Protein AF-A0A264VNL1-F1 (afdb_monomer_lite)

Sequence (78 aa):
MKKGLRKFYCTLPNGKVQEAELTWKATHAVACRTETRDWFAHSWCSAKSAALRCVELTQQEQGAEVEILVVKEIPPAA

pLDDT: mean 90.99, std 10.11, range [45.5, 97.44]

Organism: Providencia rettgeri (NCBI:txid587)

Radius of gyration: 12.71 Å; chains: 1; bounding box: 30×17×36 Å

Structure (mmCIF, N/CA/C/O backbone):
data_AF-A0A264VNL1-F1
#
_entry.id   AF-A0A264VNL1-F1
#
loop_
_atom_site.group_PDB
_atom_site.id
_atom_site.type_symbol
_atom_site.label_atom_id
_atom_site.label_alt_id
_atom_site.label_comp_id
_atom_site.label_asym_id
_atom_site.label_entity_id
_atom_site.label_seq_id
_atom_site.pdbx_PDB_ins_code
_atom_site.Cartn_x
_atom_site.Cartn_y
_atom_site.Cartn_z
_atom_site.occupancy
_atom_site.B_iso_or_equiv
_atom_site.auth_seq_id
_atom_site.auth_comp_id
_atom_site.auth_asym_id
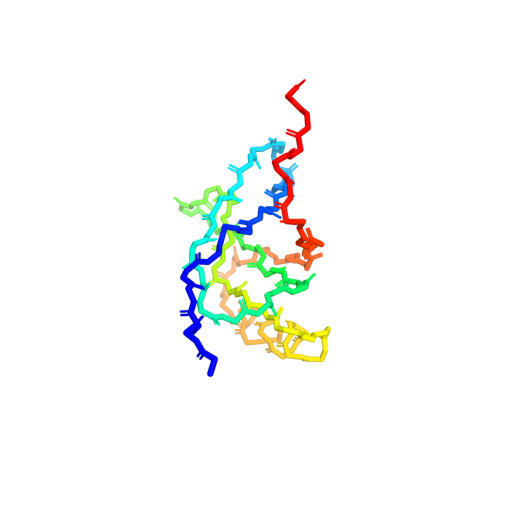_atom_site.auth_atom_id
_atom_site.pdbx_PDB_model_num
ATOM 1 N N . MET A 1 1 ? 17.968 10.160 -18.809 1.00 45.50 1 MET A N 1
ATOM 2 C CA . MET A 1 1 ? 16.656 9.479 -18.920 1.00 45.50 1 MET A CA 1
ATOM 3 C C . MET A 1 1 ? 15.582 10.441 -18.431 1.00 45.50 1 MET A C 1
ATOM 5 O O . MET A 1 1 ? 15.647 10.828 -17.270 1.00 45.50 1 MET A O 1
ATOM 9 N N . LYS A 1 2 ? 14.648 10.893 -19.284 1.00 46.12 2 LYS A N 1
ATOM 10 C CA . LYS A 1 2 ? 13.494 11.680 -18.815 1.00 46.12 2 LYS A CA 1
ATOM 11 C C . LYS A 1 2 ? 12.653 10.756 -17.929 1.00 46.12 2 LYS A C 1
ATOM 13 O O . LYS A 1 2 ? 12.021 9.840 -18.444 1.00 46.12 2 LYS A O 1
ATOM 18 N N . LYS A 1 3 ? 12.720 10.931 -16.607 1.00 59.16 3 LYS A N 1
ATOM 19 C CA . LYS A 1 3 ? 11.874 10.207 -15.648 1.00 59.16 3 LYS A CA 1
ATOM 20 C C . LYS A 1 3 ? 10.445 10.737 -15.795 1.00 59.16 3 LYS A C 1
ATOM 22 O O . LYS A 1 3 ? 10.047 11.637 -15.068 1.00 59.16 3 LYS A O 1
ATOM 27 N N . GLY A 1 4 ? 9.730 10.264 -16.814 1.00 80.31 4 GLY A N 1
ATOM 28 C CA . GLY A 1 4 ? 8.315 10.575 -16.994 1.00 80.31 4 GLY A CA 1
ATOM 29 C C . GLY A 1 4 ? 7.510 10.054 -15.807 1.00 80.31 4 GLY A C 1
ATOM 30 O O . GLY A 1 4 ? 7.857 9.015 -15.236 1.00 80.31 4 GLY A O 1
ATOM 31 N N . LEU A 1 5 ? 6.463 10.788 -15.431 1.00 88.88 5 LEU A N 1
ATOM 32 C CA . LEU A 1 5 ? 5.457 10.289 -14.500 1.00 88.88 5 LEU A CA 1
ATOM 33 C C . LEU A 1 5 ? 4.866 8.996 -15.073 1.00 88.88 5 LEU A C 1
ATOM 35 O O . LEU A 1 5 ? 4.548 8.920 -16.260 1.00 88.88 5 LEU A O 1
ATOM 39 N N . ARG A 1 6 ? 4.780 7.965 -14.236 1.00 91.50 6 ARG A N 1
ATOM 40 C CA . ARG A 1 6 ? 4.147 6.684 -14.553 1.00 91.50 6 ARG A CA 1
ATOM 41 C C . ARG A 1 6 ? 3.024 6.431 -13.567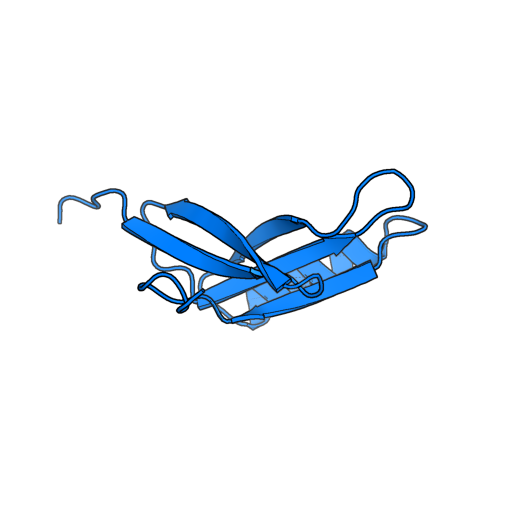 1.00 91.50 6 ARG A C 1
ATOM 43 O O . ARG A 1 6 ? 3.176 6.735 -12.385 1.00 91.50 6 ARG A O 1
ATOM 50 N N . LYS A 1 7 ? 1.933 5.855 -14.063 1.00 94.81 7 LYS A N 1
ATOM 51 C CA . LYS A 1 7 ? 0.789 5.447 -13.252 1.00 94.81 7 LYS A CA 1
ATOM 52 C C . LYS A 1 7 ? 1.031 4.071 -12.650 1.00 94.81 7 LYS A C 1
ATOM 54 O O . LYS A 1 7 ? 1.497 3.154 -13.326 1.00 94.81 7 LYS A O 1
ATOM 59 N N . PHE A 1 8 ? 0.693 3.950 -11.379 1.00 95.62 8 PHE A N 1
ATOM 60 C CA . PHE A 1 8 ? 0.785 2.736 -10.590 1.00 95.62 8 PHE A CA 1
ATOM 61 C C . PHE A 1 8 ? -0.540 2.511 -9.883 1.00 95.62 8 PHE A C 1
ATOM 63 O O . PHE A 1 8 ? -1.156 3.462 -9.411 1.00 95.62 8 PHE A O 1
ATOM 70 N N . TYR A 1 9 ? -0.957 1.254 -9.799 1.00 96.44 9 TYR A N 1
ATOM 71 C CA . TYR A 1 9 ? -2.271 0.880 -9.295 1.00 96.44 9 TYR A CA 1
ATOM 72 C C . TYR A 1 9 ? -2.151 -0.167 -8.196 1.00 96.44 9 TYR A C 1
ATOM 74 O O . TYR A 1 9 ? -1.309 -1.065 -8.277 1.00 96.44 9 TYR A O 1
ATOM 82 N N . CYS A 1 10 ? -3.031 -0.097 -7.206 1.00 96.06 10 CYS A N 1
ATOM 83 C CA . CYS A 1 10 ? -3.271 -1.178 -6.256 1.00 96.06 10 CYS A CA 1
ATOM 84 C C . CYS A 1 10 ? -4.780 -1.379 -6.058 1.00 96.06 10 CYS A C 1
ATOM 86 O O . CYS A 1 10 ? -5.571 -0.451 -6.234 1.00 96.06 10 CYS A O 1
ATOM 88 N N . THR A 1 11 ? -5.174 -2.605 -5.714 1.00 96.75 11 THR A N 1
ATOM 89 C CA . THR A 1 11 ? -6.544 -2.916 -5.287 1.00 96.75 11 THR A CA 1
ATOM 90 C C . THR A 1 11 ? -6.563 -2.915 -3.768 1.00 96.75 11 THR A C 1
ATOM 92 O O . THR A 1 11 ? -5.837 -3.690 -3.148 1.00 96.75 11 THR A O 1
ATOM 95 N N . LEU A 1 12 ? -7.354 -2.023 -3.184 1.00 96.38 12 LEU A N 1
ATOM 96 C CA . LEU A 1 12 ? -7.551 -1.903 -1.745 1.00 96.38 12 LEU A CA 1
ATOM 97 C C . LEU A 1 12 ? -8.393 -3.081 -1.216 1.00 96.38 12 LEU A C 1
ATOM 99 O O . LEU A 1 12 ? -9.151 -3.674 -1.988 1.00 96.38 12 LEU A O 1
ATOM 103 N N . PRO A 1 13 ? -8.345 -3.391 0.093 1.00 94.94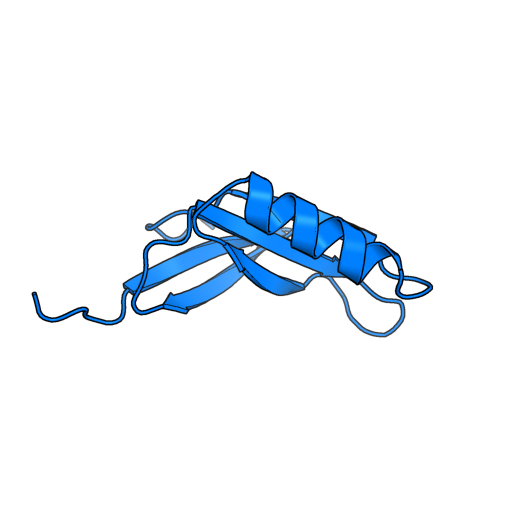 13 PRO A N 1
ATOM 104 C CA . PRO A 1 13 ? -9.102 -4.513 0.667 1.00 94.94 13 PRO A CA 1
ATOM 105 C C . PRO A 1 13 ? -10.626 -4.414 0.495 1.00 94.94 13 PRO A C 1
ATOM 107 O O . PRO A 1 13 ? -11.318 -5.426 0.454 1.00 94.94 13 PRO A O 1
ATOM 110 N N . ASN A 1 14 ? -11.164 -3.202 0.329 1.00 94.50 14 ASN A N 1
ATOM 111 C CA . ASN A 1 14 ? -12.579 -2.961 0.014 1.00 94.50 14 ASN A CA 1
ATOM 112 C C . ASN A 1 14 ? -12.923 -3.122 -1.486 1.00 94.50 14 ASN A C 1
ATOM 114 O O . ASN A 1 14 ? -14.015 -2.743 -1.907 1.00 94.50 14 ASN A O 1
ATOM 118 N N . GLY A 1 15 ? -11.992 -3.615 -2.308 1.00 94.00 15 GLY A N 1
ATOM 119 C CA . GLY A 1 15 ? -12.158 -3.816 -3.749 1.00 94.00 15 GLY A CA 1
ATOM 120 C C . GLY A 1 15 ? -11.965 -2.562 -4.608 1.00 94.00 15 GLY A C 1
ATOM 121 O O . GLY A 1 15 ? -11.910 -2.671 -5.831 1.00 9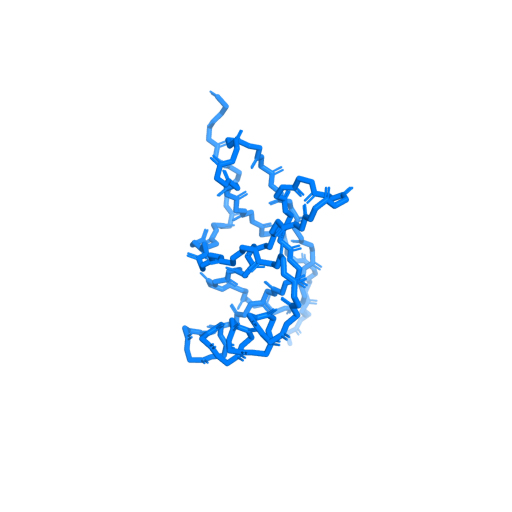4.00 15 GLY A O 1
ATOM 122 N N . LYS A 1 16 ? -11.819 -1.370 -4.013 1.00 94.56 16 LYS A N 1
ATOM 123 C CA . LYS A 1 16 ? -11.577 -0.135 -4.774 1.00 94.56 16 LYS A CA 1
ATOM 124 C C . LYS A 1 16 ? -10.161 -0.121 -5.345 1.00 94.56 16 LYS A C 1
ATOM 126 O O . LYS A 1 16 ? -9.207 -0.559 -4.706 1.00 94.56 16 LYS A O 1
ATOM 131 N N . VAL A 1 17 ? -10.012 0.443 -6.538 1.00 95.75 17 VAL A N 1
ATOM 132 C CA . VAL A 1 17 ? -8.706 0.658 -7.169 1.00 95.75 17 VAL A CA 1
ATOM 133 C C . VAL A 1 17 ? -8.205 2.047 -6.809 1.00 95.75 17 VAL A C 1
ATOM 135 O O . VAL A 1 17 ? -8.947 3.021 -6.932 1.00 95.75 17 VAL A O 1
ATOM 138 N N . GLN A 1 18 ? -6.942 2.149 -6.401 1.00 96.19 18 GLN A N 1
ATOM 139 C CA . GLN A 1 18 ? -6.273 3.431 -6.223 1.00 96.19 18 GLN A CA 1
ATOM 140 C C . GLN A 1 18 ? -5.106 3.573 -7.193 1.00 96.19 18 GLN A C 1
ATOM 142 O O . GLN A 1 18 ? -4.380 2.614 -7.454 1.00 96.19 18 GLN A O 1
ATOM 147 N N . GLU A 1 19 ? -4.943 4.787 -7.713 1.00 96.50 19 GLU A N 1
ATOM 148 C CA . GLU A 1 19 ? -3.889 5.175 -8.645 1.00 96.50 19 GLU A CA 1
ATOM 149 C C . GLU A 1 19 ? -2.919 6.159 -7.970 1.00 96.50 19 GLU A C 1
ATOM 151 O O . GLU A 1 19 ? -3.331 7.009 -7.176 1.00 96.50 19 GLU A O 1
ATOM 156 N N . ALA A 1 20 ? -1.635 6.060 -8.311 1.00 94.94 20 ALA A N 1
ATOM 157 C CA . ALA A 1 20 ? -0.630 7.077 -8.031 1.00 94.94 20 ALA A CA 1
ATOM 158 C C . ALA A 1 20 ? 0.252 7.335 -9.258 1.00 94.94 20 ALA A C 1
ATOM 160 O O . ALA A 1 20 ? 0.672 6.403 -9.946 1.00 94.94 20 ALA A O 1
ATOM 161 N N . GLU A 1 21 ? 0.586 8.603 -9.495 1.00 95.44 21 GLU A N 1
ATOM 162 C CA . GLU A 1 21 ? 1.548 9.019 -10.516 1.00 95.44 21 GLU A CA 1
ATOM 163 C C . GLU A 1 21 ? 2.907 9.304 -9.876 1.00 95.44 21 GLU A C 1
ATOM 165 O O . GLU A 1 21 ? 3.054 10.224 -9.074 1.00 95.44 21 GLU A O 1
ATOM 170 N N . LEU A 1 22 ? 3.919 8.504 -10.219 1.00 93.19 22 LEU A N 1
ATOM 171 C CA . LEU A 1 22 ? 5.238 8.549 -9.586 1.00 93.19 22 LEU A CA 1
ATOM 172 C C . LEU A 1 22 ? 6.352 8.658 -10.631 1.00 93.19 22 LEU A C 1
ATOM 174 O O . LEU A 1 22 ? 6.263 8.120 -11.735 1.00 93.19 22 LEU A O 1
ATOM 178 N N . THR A 1 23 ? 7.456 9.313 -10.264 1.00 93.19 23 THR A N 1
ATOM 179 C CA . THR A 1 23 ? 8.667 9.395 -11.110 1.00 93.19 23 THR A CA 1
ATOM 180 C C . THR A 1 23 ? 9.607 8.195 -10.927 1.00 93.19 23 THR A C 1
ATOM 182 O O . THR A 1 23 ? 10.604 8.053 -11.643 1.00 93.19 23 THR A O 1
ATOM 185 N N . TRP A 1 24 ? 9.294 7.298 -9.986 1.00 91.94 24 TRP A N 1
ATOM 186 C CA . TRP A 1 24 ? 10.011 6.051 -9.703 1.00 91.94 24 TRP A CA 1
ATOM 187 C C . TRP A 1 24 ? 9.084 4.837 -9.833 1.00 91.94 24 TRP A C 1
ATOM 189 O O . TRP A 1 24 ? 7.869 4.980 -9.877 1.00 91.94 24 TRP A O 1
ATOM 199 N N . LYS A 1 25 ? 9.662 3.630 -9.927 1.00 92.50 25 LYS A N 1
ATOM 200 C CA . LYS A 1 25 ? 8.883 2.385 -9.977 1.00 92.50 25 LYS A CA 1
ATOM 201 C C . LYS A 1 25 ? 8.496 1.966 -8.561 1.00 92.50 25 LYS A C 1
ATOM 203 O O . LYS A 1 25 ? 9.367 1.550 -7.796 1.00 92.50 25 LYS A O 1
ATOM 208 N N . ALA A 1 26 ? 7.215 2.073 -8.228 1.00 93.88 26 ALA A N 1
ATOM 209 C CA . ALA A 1 26 ? 6.666 1.443 -7.036 1.00 93.88 26 ALA A CA 1
ATOM 210 C C . ALA A 1 26 ? 6.386 -0.040 -7.315 1.00 93.88 26 ALA A C 1
ATOM 212 O O . ALA A 1 26 ? 5.978 -0.417 -8.413 1.00 93.88 26 ALA A O 1
ATOM 213 N N . THR A 1 27 ? 6.642 -0.883 -6.321 1.00 95.62 27 THR A N 1
ATOM 214 C CA . THR A 1 27 ? 6.359 -2.327 -6.359 1.00 95.62 27 THR A CA 1
ATOM 215 C C . THR A 1 27 ? 5.398 -2.739 -5.249 1.00 95.62 27 THR A C 1
ATOM 217 O O . THR A 1 27 ? 4.698 -3.739 -5.386 1.00 95.62 27 THR A O 1
ATOM 220 N N . HIS A 1 28 ? 5.327 -1.945 -4.180 1.00 97.44 28 HIS A N 1
ATOM 221 C CA . HIS A 1 28 ? 4.454 -2.161 -3.036 1.00 97.44 28 HIS A CA 1
ATOM 222 C C . HIS A 1 28 ? 3.758 -0.850 -2.673 1.00 97.44 28 HIS A C 1
ATOM 224 O O . HIS A 1 28 ? 4.329 0.228 -2.846 1.00 97.44 28 HIS A O 1
ATOM 230 N N . ALA A 1 29 ? 2.546 -0.944 -2.151 1.00 97.06 29 ALA A N 1
ATOM 231 C CA . ALA A 1 29 ? 1.846 0.163 -1.522 1.00 97.06 29 ALA A CA 1
ATOM 232 C C . ALA A 1 29 ? 1.464 -0.254 -0.104 1.00 97.06 29 ALA A C 1
ATOM 234 O O . ALA A 1 29 ? 1.219 -1.429 0.146 1.00 97.06 29 ALA A O 1
ATOM 235 N N . VAL A 1 30 ? 1.424 0.694 0.820 1.00 97.19 30 VAL A N 1
ATOM 236 C CA . VAL A 1 30 ? 0.888 0.471 2.160 1.00 97.19 30 VAL A CA 1
ATOM 237 C C . VAL A 1 30 ? -0.477 1.129 2.211 1.00 97.19 30 VAL A C 1
ATOM 239 O O . VAL A 1 30 ? -0.601 2.342 2.003 1.00 97.19 30 VAL A O 1
ATOM 242 N N . ALA A 1 31 ? -1.499 0.306 2.409 1.00 9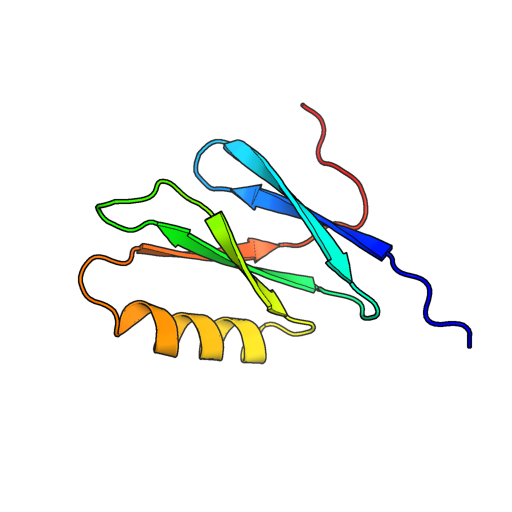6.81 31 ALA A N 1
ATOM 243 C CA . ALA A 1 31 ? -2.862 0.737 2.632 1.00 96.81 31 ALA A CA 1
ATOM 244 C C . ALA A 1 31 ? -3.146 0.807 4.125 1.00 96.81 31 ALA A C 1
ATOM 246 O O . ALA A 1 31 ? -2.668 -0.021 4.891 1.00 96.81 31 ALA A O 1
ATOM 247 N N . CYS A 1 32 ? -3.922 1.809 4.510 1.00 95.94 32 CYS A N 1
ATOM 248 C CA . CYS A 1 32 ? -4.357 2.049 5.870 1.00 95.94 32 CYS A CA 1
ATOM 249 C C . CYS A 1 32 ? -5.873 2.263 5.879 1.00 95.94 32 CYS A C 1
ATOM 251 O O . CYS A 1 32 ? -6.435 2.826 4.934 1.00 95.94 32 CYS A O 1
ATOM 253 N N . ARG A 1 33 ? -6.526 1.822 6.947 1.00 95.25 33 ARG A N 1
ATOM 254 C CA . ARG A 1 33 ? -7.893 2.167 7.322 1.00 95.25 33 ARG A CA 1
ATOM 255 C C . ARG A 1 33 ? -7.858 2.684 8.750 1.00 95.25 33 ARG A C 1
ATOM 257 O O . ARG A 1 33 ? -7.218 2.084 9.604 1.00 95.25 33 ARG A O 1
ATOM 264 N N . THR A 1 34 ? -8.569 3.769 9.006 1.00 91.88 34 THR A N 1
ATOM 265 C CA . THR A 1 34 ? -8.723 4.340 10.346 1.00 91.88 34 THR A CA 1
ATOM 266 C C . THR A 1 34 ? -10.201 4.390 10.720 1.00 91.88 34 THR A C 1
ATOM 268 O O . THR A 1 34 ? -11.078 4.135 9.892 1.00 91.88 34 THR A O 1
ATOM 271 N N . GLU A 1 35 ? -10.509 4.768 11.959 1.00 90.75 35 GLU A N 1
ATOM 272 C CA . GLU A 1 35 ? -11.896 4.931 12.419 1.00 90.75 35 GLU A CA 1
ATOM 273 C C . GLU A 1 35 ? -12.692 5.955 11.592 1.00 90.75 35 GLU A C 1
ATOM 275 O O . GLU A 1 35 ? -13.900 5.819 11.409 1.00 90.75 35 GLU A O 1
ATOM 280 N N . THR A 1 36 ? -12.014 6.979 11.069 1.00 90.62 36 THR A N 1
ATOM 281 C CA . THR A 1 36 ? -12.634 8.090 10.334 1.00 90.62 36 THR A CA 1
ATOM 282 C C . THR A 1 36 ? -12.557 7.935 8.819 1.00 90.62 36 THR A C 1
ATOM 284 O O . THR A 1 36 ? -13.212 8.686 8.092 1.00 90.62 36 THR A O 1
ATOM 287 N N . ARG A 1 37 ? -11.758 6.986 8.317 1.00 90.69 37 ARG A N 1
ATOM 288 C CA . ARG A 1 37 ? -11.494 6.827 6.887 1.00 90.69 37 ARG A CA 1
ATOM 289 C C . ARG A 1 37 ? -11.372 5.354 6.505 1.00 90.69 37 ARG A C 1
ATOM 291 O O . ARG A 1 37 ? -10.506 4.636 6.993 1.00 90.69 37 ARG A O 1
ATOM 298 N N . ASP A 1 38 ? -12.218 4.944 5.562 1.00 94.00 38 ASP A N 1
ATOM 299 C CA . ASP A 1 38 ? -12.128 3.644 4.887 1.00 94.00 38 ASP A CA 1
ATOM 300 C C . ASP A 1 38 ? -10.780 3.482 4.149 1.00 94.00 38 ASP A C 1
ATOM 302 O O . ASP A 1 38 ? -10.047 4.454 3.964 1.00 94.00 38 ASP A O 1
ATOM 306 N N . TRP A 1 39 ? -10.450 2.265 3.714 1.00 96.00 39 TRP A N 1
ATOM 307 C CA . TRP A 1 39 ? -9.151 1.916 3.129 1.00 96.00 39 TRP A CA 1
ATOM 308 C C . TRP A 1 39 ? -8.624 2.927 2.099 1.00 96.00 39 TRP A C 1
ATOM 310 O O . TRP A 1 39 ? -9.326 3.313 1.161 1.00 96.00 39 TRP A O 1
ATOM 320 N N . PHE A 1 40 ? -7.352 3.306 2.250 1.00 94.94 40 PHE A N 1
ATOM 321 C CA . PHE A 1 40 ? -6.598 4.131 1.308 1.00 94.94 40 PHE A CA 1
ATOM 322 C C . PHE A 1 40 ? -5.100 3.784 1.331 1.00 94.94 40 PHE A C 1
ATOM 324 O O . PHE A 1 40 ? -4.515 3.549 2.382 1.00 94.94 40 PHE A O 1
ATOM 331 N N . ALA A 1 41 ? -4.449 3.795 0.173 1.00 95.50 41 ALA A N 1
ATOM 332 C CA . ALA A 1 41 ? -3.002 3.701 0.019 1.00 95.50 41 ALA A CA 1
ATOM 333 C C . ALA A 1 41 ? -2.349 5.035 0.398 1.00 95.50 41 ALA A C 1
ATOM 335 O O . ALA A 1 41 ? -2.552 6.050 -0.277 1.00 95.50 41 ALA A O 1
ATOM 336 N N . HIS A 1 42 ? -1.566 5.030 1.476 1.00 90.81 42 HIS A N 1
ATOM 337 C CA . HIS A 1 42 ? -0.911 6.224 2.016 1.00 90.81 42 HIS A CA 1
ATOM 338 C C . HIS A 1 42 ? 0.588 6.287 1.680 1.00 90.81 42 HIS A C 1
ATOM 340 O O . HIS A 1 42 ? 1.146 7.378 1.618 1.00 90.81 42 HIS A O 1
ATOM 346 N N . SER A 1 43 ? 1.244 5.145 1.433 1.00 95.38 43 SER A N 1
ATOM 347 C CA . SER A 1 43 ? 2.668 5.080 1.061 1.00 95.38 43 SER A CA 1
ATOM 348 C C . SER A 1 43 ? 2.898 4.176 -0.147 1.00 95.38 43 SER A C 1
ATOM 350 O O . SER A 1 43 ? 2.272 3.129 -0.267 1.00 95.38 43 SER A O 1
ATOM 352 N N . TRP A 1 44 ? 3.828 4.561 -1.026 1.00 96.88 44 TRP A N 1
ATOM 353 C CA . TRP A 1 44 ? 4.188 3.813 -2.237 1.00 96.88 44 TRP A CA 1
ATOM 354 C C . TRP A 1 44 ? 5.693 3.553 -2.263 1.00 96.88 44 TRP A C 1
ATOM 356 O O . TRP A 1 44 ? 6.506 4.476 -2.332 1.00 96.88 44 TRP A O 1
ATOM 366 N N . CYS A 1 45 ? 6.074 2.282 -2.215 1.00 96.44 45 CYS A N 1
ATOM 367 C CA . CYS A 1 45 ? 7.435 1.837 -1.948 1.00 96.44 45 CYS A CA 1
ATOM 368 C C . CYS A 1 45 ? 8.018 1.075 -3.145 1.00 96.44 45 CYS A C 1
ATOM 370 O O . CYS A 1 45 ? 7.338 0.297 -3.817 1.00 96.44 45 CYS A O 1
ATOM 372 N N . SER A 1 46 ? 9.315 1.257 -3.398 1.00 94.69 46 SER A N 1
ATOM 373 C CA . SER A 1 46 ? 10.053 0.524 -4.440 1.00 94.69 46 SER A CA 1
ATOM 374 C C . SER A 1 46 ? 10.513 -0.871 -3.997 1.00 94.69 46 SER A C 1
ATOM 376 O O . SER A 1 46 ? 10.889 -1.680 -4.846 1.00 94.69 46 SER A O 1
ATOM 378 N N . ALA A 1 47 ? 10.452 -1.177 -2.697 1.00 94.31 47 ALA A N 1
ATOM 379 C CA . ALA A 1 47 ? 10.872 -2.449 -2.116 1.00 94.31 47 ALA A CA 1
ATOM 380 C C . ALA A 1 47 ? 9.995 -2.855 -0.921 1.00 94.31 47 ALA A C 1
ATOM 382 O O . ALA A 1 47 ? 9.466 -1.999 -0.208 1.00 94.31 47 ALA A O 1
ATOM 383 N N . LYS A 1 48 ? 9.908 -4.168 -0.664 1.00 95.06 48 LYS A N 1
ATOM 384 C CA . LYS A 1 48 ? 9.140 -4.739 0.456 1.00 95.06 48 LYS A CA 1
ATOM 385 C C . LYS A 1 48 ? 9.652 -4.275 1.823 1.00 95.06 48 LYS A C 1
ATOM 387 O O . LYS A 1 48 ? 8.849 -4.000 2.701 1.00 95.06 48 LYS A O 1
ATOM 392 N N . SER A 1 49 ? 10.967 -4.151 2.002 1.00 96.69 49 SER A N 1
ATOM 393 C CA . SER A 1 49 ? 11.569 -3.687 3.263 1.00 96.69 49 SER A CA 1
ATOM 394 C C . SER A 1 49 ? 11.149 -2.260 3.626 1.00 96.69 49 SER A C 1
ATOM 396 O O . SER A 1 49 ? 10.841 -1.988 4.781 1.00 96.69 49 SER A O 1
ATOM 398 N N . ALA A 1 50 ? 11.066 -1.364 2.638 1.00 95.62 50 ALA A N 1
ATOM 399 C CA . ALA A 1 50 ? 10.554 -0.011 2.843 1.00 95.62 50 ALA A CA 1
ATOM 400 C C . ALA A 1 50 ? 9.059 -0.020 3.205 1.00 95.62 50 ALA A C 1
ATOM 402 O O . ALA A 1 50 ? 8.652 0.699 4.111 1.00 95.62 50 ALA A O 1
ATOM 403 N N . ALA A 1 51 ? 8.259 -0.876 2.557 1.00 96.06 51 ALA A N 1
ATOM 404 C CA . ALA A 1 51 ? 6.843 -1.030 2.890 1.00 96.06 51 ALA A CA 1
ATOM 405 C C . ALA A 1 51 ? 6.637 -1.565 4.317 1.00 96.06 51 ALA A C 1
ATOM 407 O O . ALA A 1 51 ? 5.817 -1.025 5.049 1.00 96.06 51 ALA A O 1
ATOM 408 N N . LEU A 1 52 ? 7.421 -2.561 4.744 1.00 96.62 52 LEU A N 1
ATOM 409 C CA . LEU A 1 52 ? 7.396 -3.070 6.121 1.00 96.62 52 LEU A CA 1
ATOM 410 C C . LEU A 1 52 ? 7.714 -1.967 7.132 1.00 96.62 52 LEU A C 1
ATOM 412 O O . LEU A 1 52 ? 7.000 -1.818 8.117 1.00 96.62 52 LEU A O 1
ATOM 416 N N . ARG A 1 53 ? 8.722 -1.134 6.847 1.00 96.19 53 ARG A N 1
ATOM 417 C CA . ARG A 1 53 ? 9.042 0.010 7.703 1.00 96.19 53 ARG A CA 1
ATOM 418 C C . ARG A 1 53 ? 7.889 1.013 7.797 1.00 96.19 53 ARG A C 1
ATOM 420 O O . ARG A 1 53 ? 7.636 1.547 8.870 1.00 96.19 53 ARG A O 1
ATOM 427 N N . CYS A 1 54 ? 7.192 1.274 6.694 1.00 95.00 54 CYS A N 1
ATOM 428 C CA . CYS A 1 54 ? 6.001 2.123 6.697 1.00 95.00 54 CYS A CA 1
ATOM 429 C C . CYS A 1 54 ? 4.864 1.508 7.527 1.00 95.00 54 CYS A C 1
ATOM 431 O O . CYS A 1 54 ? 4.241 2.230 8.295 1.00 95.00 54 CYS A O 1
ATOM 433 N N . VAL A 1 55 ? 4.639 0.191 7.436 1.00 94.38 55 VAL A N 1
ATOM 434 C CA . VAL A 1 55 ? 3.645 -0.512 8.267 1.00 94.38 55 VAL A CA 1
ATOM 435 C C . VAL A 1 55 ? 3.946 -0.346 9.750 1.00 94.38 55 VAL A C 1
ATOM 437 O O . VAL A 1 55 ? 3.055 0.044 10.495 1.00 94.38 55 VAL A O 1
ATOM 440 N N . GLU A 1 56 ? 5.192 -0.586 10.170 1.00 93.75 56 GLU A N 1
ATOM 441 C CA . GLU A 1 56 ? 5.604 -0.431 11.573 1.00 93.75 56 GLU A CA 1
ATOM 442 C C . GLU A 1 56 ? 5.297 0.969 12.113 1.00 93.75 56 GLU A C 1
ATOM 444 O O . GLU A 1 56 ? 4.861 1.104 13.252 1.00 93.75 56 GLU A O 1
ATOM 449 N N . LEU A 1 57 ? 5.529 2.009 11.305 1.00 92.31 57 LEU A N 1
ATOM 450 C CA . LEU A 1 57 ? 5.266 3.395 11.690 1.00 92.31 57 LEU A CA 1
ATOM 451 C C . LEU A 1 57 ? 3.764 3.693 11.749 1.00 92.31 57 LEU A C 1
ATOM 453 O O . LEU A 1 57 ? 3.313 4.352 12.677 1.00 92.31 57 LEU A O 1
ATOM 457 N N . THR A 1 58 ? 2.982 3.195 10.792 1.00 90.38 58 THR A N 1
ATOM 458 C CA . THR A 1 58 ? 1.536 3.458 10.729 1.00 90.38 58 THR A CA 1
ATOM 459 C C . THR A 1 58 ? 0.750 2.666 11.769 1.00 90.38 58 THR A C 1
ATOM 461 O O . THR A 1 58 ? -0.206 3.186 12.324 1.00 90.38 58 THR A O 1
ATOM 464 N N . GLN A 1 59 ? 1.174 1.450 12.117 1.00 89.12 59 GLN A N 1
ATOM 465 C CA . GLN A 1 59 ? 0.544 0.660 13.184 1.00 89.12 59 GLN A CA 1
ATOM 466 C C . GLN A 1 59 ? 0.741 1.255 14.588 1.00 89.12 59 GLN A C 1
ATOM 468 O O . GLN A 1 59 ? 0.063 0.841 15.524 1.00 89.12 59 GLN A O 1
ATOM 473 N N . GLN A 1 60 ? 1.659 2.214 14.759 1.00 87.62 60 GLN A N 1
ATOM 474 C CA . GLN A 1 60 ? 1.784 2.967 16.012 1.00 87.62 60 GLN A CA 1
ATOM 475 C C . GLN A 1 60 ? 0.640 3.975 16.202 1.00 87.62 60 GLN A C 1
ATOM 477 O O . GLN A 1 60 ? 0.413 4.431 17.324 1.00 87.62 60 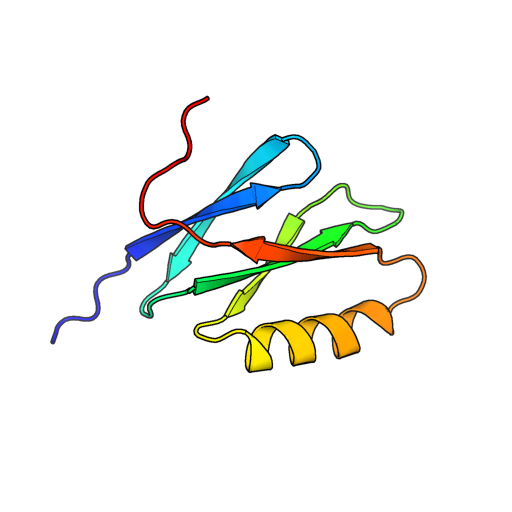GLN A O 1
ATOM 482 N N . GLU A 1 61 ? -0.089 4.318 15.137 1.00 83.69 61 GLU A N 1
ATOM 483 C CA . GLU A 1 61 ? -1.281 5.157 15.213 1.00 83.69 61 GLU A CA 1
ATOM 484 C C . GLU A 1 61 ? -2.458 4.328 15.751 1.00 83.69 61 GLU A C 1
ATOM 486 O O . GLU A 1 61 ? -2.804 3.273 15.217 1.00 83.69 61 GLU A O 1
ATOM 491 N N . GLN A 1 62 ? -3.080 4.786 16.843 1.00 78.44 62 GLN A N 1
ATOM 492 C CA . GLN A 1 62 ? -4.215 4.078 17.440 1.00 78.44 62 GLN A CA 1
ATOM 493 C C . GLN A 1 62 ? -5.377 3.967 16.443 1.00 78.44 62 GLN A C 1
ATOM 495 O O . GLN A 1 62 ? -5.765 4.950 15.815 1.00 78.44 62 GLN A O 1
ATOM 500 N N . GLY A 1 63 ? -5.944 2.763 16.322 1.00 82.12 63 GLY A N 1
ATOM 501 C CA . GLY A 1 63 ? -7.102 2.501 15.462 1.00 82.12 63 GLY A CA 1
ATOM 502 C C . GLY A 1 63 ? -6.787 2.376 13.967 1.00 82.12 63 GLY A C 1
ATOM 503 O O . GLY A 1 63 ? -7.720 2.354 13.165 1.00 82.12 63 GLY A O 1
ATOM 504 N N . ALA A 1 64 ? -5.507 2.294 13.579 1.00 90.19 64 ALA A N 1
ATOM 505 C CA . ALA A 1 64 ? -5.098 2.061 12.197 1.00 90.19 64 ALA A CA 1
ATOM 506 C C . ALA A 1 64 ? -4.962 0.557 11.880 1.00 90.19 64 ALA A C 1
ATOM 508 O O . ALA A 1 64 ? -4.123 -0.146 12.445 1.00 90.19 64 ALA A O 1
ATOM 509 N N . GLU A 1 65 ? -5.753 0.063 10.927 1.00 94.56 65 GLU A N 1
ATOM 510 C CA . GLU A 1 65 ? -5.523 -1.220 10.256 1.00 94.56 65 GLU A CA 1
ATOM 511 C C . GLU A 1 65 ? -4.644 -0.986 9.026 1.00 94.56 65 GLU A C 1
ATOM 513 O O . GLU A 1 65 ? -4.889 -0.056 8.260 1.00 94.56 65 GLU A O 1
ATOM 518 N N . VAL A 1 66 ? -3.617 -1.813 8.816 1.00 95.62 66 VAL A N 1
ATOM 519 C CA . VAL A 1 66 ? -2.607 -1.573 7.774 1.00 95.62 66 VAL A CA 1
ATOM 520 C C . VAL A 1 66 ? -2.302 -2.853 7.000 1.00 95.62 66 VAL A C 1
ATOM 522 O O . VAL A 1 66 ? -2.120 -3.910 7.601 1.00 95.62 66 VAL A O 1
ATOM 525 N N . GLU A 1 67 ? -2.185 -2.753 5.675 1.00 96.06 67 GLU A N 1
ATOM 526 C CA . GLU A 1 67 ? -1.857 -3.870 4.785 1.00 96.06 67 GLU A CA 1
ATOM 527 C C . GLU A 1 67 ? -0.855 -3.458 3.693 1.00 96.06 67 GLU A C 1
ATOM 529 O O . GLU A 1 67 ? -0.900 -2.345 3.166 1.00 96.06 67 GLU A O 1
ATOM 534 N N . ILE A 1 68 ? 0.056 -4.367 3.326 1.00 97.00 68 ILE A N 1
ATOM 535 C CA . ILE A 1 68 ? 0.954 -4.176 2.178 1.00 97.00 68 ILE A CA 1
ATOM 536 C C . ILE A 1 68 ? 0.308 -4.775 0.933 1.00 97.00 68 ILE A C 1
ATOM 538 O O . ILE A 1 68 ? 0.120 -5.984 0.835 1.00 97.00 68 ILE A O 1
ATOM 542 N N . LEU A 1 69 ? 0.071 -3.928 -0.059 1.00 96.75 69 LEU A N 1
ATOM 543 C CA . LEU A 1 69 ? -0.513 -4.287 -1.341 1.00 96.75 69 LEU A CA 1
ATOM 544 C C . LEU A 1 69 ? 0.554 -4.393 -2.429 1.00 96.75 69 LEU A C 1
ATOM 546 O O . LEU A 1 69 ? 1.552 -3.665 -2.438 1.00 96.75 69 LEU A O 1
ATOM 550 N N . VAL A 1 70 ? 0.301 -5.267 -3.401 1.00 94.56 70 VAL A N 1
ATOM 551 C CA . VAL A 1 70 ? 1.111 -5.368 -4.620 1.00 94.56 70 VAL A CA 1
ATOM 552 C C . VAL A 1 70 ? 0.706 -4.268 -5.594 1.00 94.56 70 VAL A C 1
ATOM 554 O O . VAL A 1 70 ? -0.477 -4.076 -5.878 1.00 94.56 70 VAL A O 1
ATOM 557 N N . VAL A 1 71 ? 1.703 -3.579 -6.145 1.00 95.56 71 VAL A N 1
ATOM 558 C CA . VAL A 1 71 ? 1.502 -2.530 -7.147 1.00 95.56 71 VAL A CA 1
ATOM 559 C C . VAL A 1 71 ? 1.622 -3.100 -8.555 1.00 95.56 71 VAL A C 1
ATOM 561 O O . VAL A 1 71 ? 2.526 -3.882 -8.854 1.00 95.56 71 VAL A O 1
ATOM 564 N N . LYS A 1 72 ? 0.725 -2.669 -9.441 1.00 93.31 72 LYS A N 1
ATOM 565 C CA . LYS A 1 72 ? 0.702 -3.022 -10.863 1.00 93.31 72 LYS A CA 1
ATOM 566 C C . LYS A 1 72 ? 0.887 -1.769 -11.720 1.00 93.31 72 LYS A C 1
ATOM 568 O O . LYS A 1 72 ? 0.473 -0.680 -11.338 1.00 93.31 72 LYS A O 1
ATOM 573 N N . GLU A 1 73 ? 1.494 -1.929 -12.893 1.00 91.25 73 GLU A N 1
ATOM 574 C CA . GLU A 1 73 ? 1.637 -0.856 -13.900 1.00 91.25 73 GLU A CA 1
ATOM 575 C C . GLU A 1 73 ? 0.423 -0.787 -14.852 1.00 91.25 73 GLU A C 1
ATOM 577 O O . GLU A 1 73 ? 0.336 0.100 -15.694 1.00 91.25 73 GLU A O 1
ATOM 582 N N . ILE A 1 74 ? -0.526 -1.718 -14.707 1.00 90.62 74 ILE A N 1
ATOM 583 C CA . ILE A 1 74 ? -1.762 -1.808 -15.490 1.00 90.62 74 ILE A CA 1
ATOM 584 C C . ILE A 1 74 ? -2.935 -1.770 -14.503 1.00 90.62 74 ILE A C 1
ATOM 586 O O . ILE A 1 74 ? -2.856 -2.456 -13.474 1.00 90.62 74 ILE A O 1
ATOM 590 N N . PRO A 1 75 ? -4.005 -1.003 -14.782 1.00 86.50 75 PRO A N 1
ATOM 591 C CA . PRO A 1 75 ? -5.192 -1.013 -13.941 1.00 86.50 75 PRO A CA 1
ATOM 592 C C . PRO A 1 75 ? -5.780 -2.435 -13.878 1.00 86.50 75 PRO A C 1
ATOM 594 O O . PRO A 1 75 ? -5.865 -3.108 -14.909 1.00 86.50 75 PRO A O 1
ATOM 597 N N . PRO A 1 76 ? -6.148 -2.937 -12.686 1.00 79.19 76 PRO A N 1
ATOM 598 C CA . PRO A 1 76 ? -6.815 -4.229 -12.565 1.00 79.19 76 PRO A CA 1
ATOM 599 C C . PRO A 1 76 ? -8.164 -4.191 -13.299 1.00 79.19 76 PRO A C 1
ATOM 601 O O . PRO A 1 76 ? -8.817 -3.149 -13.345 1.00 79.19 76 PRO A O 1
ATOM 604 N N . ALA A 1 77 ? -8.561 -5.322 -13.890 1.00 75.44 77 ALA A N 1
ATOM 605 C CA . ALA A 1 77 ? -9.879 -5.449 -14.505 1.00 75.44 77 ALA A CA 1
ATOM 606 C C . ALA A 1 77 ? -10.971 -5.217 -13.447 1.00 75.44 77 ALA A C 1
ATOM 608 O O . ALA A 1 77 ? -10.832 -5.701 -12.320 1.00 75.44 77 ALA A O 1
ATOM 609 N N . ALA A 1 78 ? -11.985 -4.434 -13.820 1.00 59.94 78 ALA A N 1
ATOM 610 C CA . ALA A 1 78 ? -13.147 -4.116 -12.994 1.00 59.94 78 ALA A CA 1
ATOM 611 C C . ALA A 1 78 ? -14.118 -5.298 -12.891 1.00 59.94 78 ALA A C 1
ATOM 613 O O . ALA A 1 78 ? -14.199 -6.072 -13.875 1.00 59.94 78 ALA A O 1
#

Foldseek 3Di:
DPLAWAKKWWQWPVRDIDIDTDSDDFFKFKWKDAPVGGIDGDGTHNDPVVNVVVVVVQVVDPRIDMDITTMDSDTDDD

Secondary structure (DSSP, 8-state):
-----EEEEEE-TTS-EEEEEESS---EEEEEEETTEEEEEEEEESSHHHHHHHHHHHTTSTT-EEEEEEPBSSPPP-